Protein AF-A0A7J6UBJ0-F1 (afdb_monomer_lite)

pLDDT: mean 80.7, std 16.85, range [42.59, 98.25]

InterPro domains:
  IPR023346 Lysozyme-like domain superfamily [SSF53955] (62-133)

Structure (mmCIF, N/CA/C/O backbone):
data_AF-A0A7J6UBJ0-F1
#
_entry.id   AF-A0A7J6UBJ0-F1
#
loop_
_atom_site.group_PDB
_atom_site.id
_atom_site.type_symbol
_atom_site.label_atom_id
_atom_site.label_alt_id
_atom_site.label_comp_id
_atom_site.label_asym_id
_atom_site.label_entity_id
_atom_site.label_seq_id
_atom_site.pdbx_PDB_ins_code
_atom_site.Cartn_x
_atom_site.Cartn_y
_atom_site.Cartn_z
_atom_site.occupancy
_atom_site.B_iso_or_equiv
_atom_site.auth_seq_id
_atom_site.auth_comp_id
_atom_site.auth_asym_id
_atom_site.auth_atom_id
_atom_site.pdbx_PDB_model_num
ATOM 1 N N . MET A 1 1 ? -52.357 -45.543 -8.607 1.00 45.12 1 MET A N 1
ATOM 2 C CA . MET A 1 1 ? -51.407 -45.257 -9.707 1.00 45.12 1 MET A CA 1
ATOM 3 C C . MET A 1 1 ? -51.209 -43.746 -9.754 1.00 45.12 1 MET A C 1
ATOM 5 O O . MET A 1 1 ? -52.184 -43.059 -9.492 1.00 45.12 1 MET A O 1
ATOM 9 N N . PHE A 1 2 ? -49.998 -43.268 -10.057 1.00 42.59 2 PHE A N 1
ATOM 10 C CA . PHE A 1 2 ? -49.530 -41.863 -10.053 1.00 42.59 2 PHE A CA 1
ATOM 11 C C . PHE A 1 2 ? -48.882 -41.341 -8.763 1.00 42.59 2 PHE A C 1
ATOM 13 O O . PHE A 1 2 ? -49.308 -40.373 -8.146 1.00 42.59 2 PHE A O 1
ATOM 20 N N . THR A 1 3 ? -47.751 -41.956 -8.422 1.00 46.81 3 THR A N 1
ATOM 21 C CA . THR A 1 3 ? -46.604 -41.248 -7.846 1.00 46.81 3 THR A CA 1
ATOM 22 C C . THR A 1 3 ? -45.767 -40.650 -8.978 1.00 46.81 3 THR A C 1
ATOM 24 O O . THR A 1 3 ? -45.315 -41.395 -9.845 1.00 46.81 3 THR A O 1
ATOM 27 N N . GLY A 1 4 ? -45.503 -39.343 -8.937 1.00 53.72 4 GLY A N 1
ATOM 28 C CA . GLY A 1 4 ? -44.362 -38.748 -9.638 1.00 53.72 4 GLY A CA 1
ATOM 29 C C . GLY A 1 4 ? -44.696 -37.537 -10.494 1.00 53.72 4 GLY A C 1
ATOM 30 O O . GLY A 1 4 ? -45.078 -37.713 -11.642 1.00 53.72 4 GLY A O 1
ATOM 31 N N . LEU A 1 5 ? -44.477 -36.326 -9.958 1.00 55.12 5 LEU A N 1
ATOM 32 C CA . LEU A 1 5 ? -44.122 -35.144 -10.761 1.00 55.12 5 LEU A CA 1
ATOM 33 C C . LEU A 1 5 ? -43.671 -33.934 -9.907 1.00 55.12 5 LEU A C 1
ATOM 35 O O . LEU A 1 5 ? -44.298 -32.885 -9.943 1.00 55.12 5 LEU A O 1
ATOM 39 N N . LEU A 1 6 ? -42.594 -34.036 -9.117 1.00 50.81 6 LEU A N 1
ATOM 40 C CA . LEU A 1 6 ? -42.072 -32.878 -8.353 1.00 50.81 6 LEU A CA 1
ATOM 41 C C . LEU A 1 6 ? -40.529 -32.766 -8.336 1.00 50.81 6 LEU A C 1
ATOM 43 O O . LEU A 1 6 ? -39.955 -32.289 -7.367 1.00 50.81 6 LEU A O 1
ATOM 47 N N . ILE A 1 7 ? -39.830 -33.178 -9.406 1.00 53.44 7 ILE A N 1
ATOM 48 C CA . ILE A 1 7 ? -38.348 -33.055 -9.506 1.00 53.44 7 ILE A CA 1
ATOM 49 C C . ILE A 1 7 ? -37.902 -32.254 -10.750 1.00 53.44 7 ILE A C 1
ATOM 51 O O . ILE A 1 7 ? -36.736 -32.238 -11.119 1.00 53.44 7 ILE A O 1
ATOM 55 N N . ILE A 1 8 ? -38.813 -31.554 -11.432 1.00 55.06 8 ILE A N 1
ATOM 56 C CA . ILE A 1 8 ? -38.486 -30.884 -12.705 1.00 55.06 8 ILE A CA 1
ATOM 57 C C . ILE A 1 8 ? -37.973 -29.427 -12.562 1.00 55.06 8 ILE A C 1
ATOM 59 O O . ILE A 1 8 ? -37.110 -29.052 -13.358 1.00 55.06 8 ILE A O 1
ATOM 63 N N . PRO A 1 9 ? -38.365 -28.587 -11.573 1.00 54.38 9 PRO A N 1
ATOM 64 C CA . PRO A 1 9 ? -37.957 -27.180 -11.619 1.00 54.38 9 PRO A CA 1
ATOM 65 C C . PRO A 1 9 ? -36.494 -26.939 -11.207 1.00 54.38 9 PRO A C 1
ATOM 67 O O . PRO A 1 9 ? -35.882 -25.982 -11.673 1.00 54.38 9 PRO A O 1
ATOM 70 N N . ALA A 1 10 ? -35.901 -27.811 -10.382 1.00 51.28 10 ALA A N 1
ATOM 71 C CA . ALA A 1 10 ? -34.525 -27.633 -9.906 1.00 51.28 10 ALA A CA 1
ATOM 72 C C . ALA A 1 10 ? -33.466 -27.937 -10.984 1.00 51.28 10 ALA A C 1
ATOM 74 O O . ALA A 1 10 ? -32.433 -27.272 -11.039 1.00 51.28 10 ALA A O 1
ATOM 75 N N . LEU A 1 11 ? -33.730 -28.900 -11.877 1.00 51.50 11 LEU A N 1
ATOM 76 C CA . LEU A 1 11 ? -32.786 -29.279 -12.933 1.00 51.50 11 LEU A CA 1
ATOM 77 C C . LEU A 1 11 ? -32.731 -28.229 -14.057 1.00 51.50 11 LEU A C 1
ATOM 79 O O . LEU A 1 11 ? -31.662 -27.960 -14.598 1.00 51.50 11 LEU A O 1
ATOM 83 N N . LEU A 1 12 ? -33.864 -27.585 -14.363 1.00 48.78 12 LEU A N 1
ATOM 84 C CA . LEU A 1 12 ? -33.937 -26.501 -15.351 1.00 48.78 12 LEU A CA 1
ATOM 85 C C . LEU A 1 12 ? -33.212 -25.229 -14.883 1.00 48.78 12 LEU A C 1
ATOM 87 O O . LEU A 1 12 ? -32.560 -24.568 -15.689 1.00 48.78 12 LEU A O 1
ATOM 91 N N . LEU A 1 13 ? -33.251 -24.920 -13.582 1.00 46.03 13 LEU A N 1
ATOM 92 C CA . LEU A 1 13 ? -32.503 -23.791 -13.013 1.00 46.03 13 LEU A CA 1
ATOM 93 C C . LEU A 1 13 ? -30.985 -24.035 -12.986 1.00 46.03 13 LEU A C 1
ATOM 95 O O . LEU A 1 13 ? -30.220 -23.091 -13.165 1.00 46.03 13 LEU A O 1
ATOM 99 N N . TYR A 1 14 ? -30.536 -25.284 -12.823 1.00 50.66 14 TYR A N 1
ATOM 100 C CA . TYR A 1 14 ? -29.106 -25.621 -12.843 1.00 50.66 14 TYR A CA 1
ATOM 101 C C . TYR A 1 14 ? -28.479 -25.461 -14.240 1.00 50.66 14 TYR A C 1
ATOM 103 O O . TYR A 1 14 ? -27.321 -25.068 -14.361 1.00 50.66 14 TYR A O 1
ATOM 111 N N . VAL A 1 15 ? -29.247 -25.719 -15.305 1.00 52.06 15 VAL A N 1
ATOM 112 C CA . VAL A 1 15 ? -28.783 -25.569 -16.696 1.00 52.06 15 VAL A CA 1
ATOM 113 C C . VAL A 1 15 ? -28.768 -24.101 -17.135 1.00 52.06 15 VAL A C 1
ATOM 115 O O . VAL A 1 15 ? -27.874 -23.706 -17.875 1.00 52.06 15 VAL A O 1
ATOM 118 N N . ALA A 1 16 ? -29.691 -23.267 -16.643 1.00 51.28 16 ALA A N 1
ATOM 119 C CA . ALA A 1 16 ? -29.772 -21.854 -17.032 1.00 51.28 16 ALA A CA 1
ATOM 120 C C . ALA A 1 16 ? -28.600 -20.989 -16.521 1.00 51.28 16 ALA A C 1
ATOM 122 O O . ALA A 1 16 ? -28.289 -19.970 -17.128 1.00 51.28 16 ALA A O 1
ATOM 123 N N . PHE A 1 17 ? -27.931 -21.403 -15.440 1.00 47.59 17 PHE A N 1
ATOM 124 C CA . PHE A 1 17 ? -26.735 -20.733 -14.900 1.00 47.59 17 PHE A CA 1
ATOM 125 C C . PHE A 1 17 ? -25.457 -21.574 -15.055 1.00 47.59 17 PHE A C 1
ATOM 127 O O . PHE A 1 17 ? -24.399 -21.245 -14.515 1.00 47.59 17 PHE A O 1
ATOM 134 N N . GLY A 1 18 ? -25.551 -22.687 -15.783 1.00 49.69 18 GLY A N 1
ATOM 135 C CA . GLY A 1 18 ? -24.469 -23.632 -15.974 1.00 49.69 18 GLY A CA 1
ATOM 136 C C . GLY A 1 18 ? -23.622 -23.294 -17.194 1.00 49.69 18 GLY A C 1
ATOM 137 O O . GLY A 1 18 ? -23.993 -23.630 -18.310 1.00 49.69 18 GLY A O 1
ATOM 138 N N . GLN A 1 19 ? -22.407 -22.801 -16.934 1.00 50.62 19 GLN A N 1
ATOM 139 C CA . GLN A 1 19 ? -21.237 -22.932 -17.815 1.00 50.62 19 GLN A CA 1
ATOM 140 C C . GLN A 1 19 ? -21.123 -21.926 -18.978 1.00 50.62 19 GLN A C 1
ATOM 142 O O . GLN A 1 19 ? -20.926 -22.331 -20.123 1.00 50.62 19 GLN A O 1
ATOM 147 N N . ASP A 1 20 ? -21.011 -20.630 -18.683 1.00 49.12 20 ASP A N 1
ATOM 148 C CA . ASP A 1 20 ? -20.167 -19.766 -19.523 1.00 49.12 20 ASP A CA 1
ATOM 149 C C . ASP A 1 20 ? -18.700 -20.166 -19.301 1.00 49.12 20 ASP A C 1
ATOM 151 O O . ASP A 1 20 ? -17.939 -19.528 -18.572 1.00 49.12 20 ASP A O 1
ATOM 155 N N . LYS A 1 21 ? -18.285 -21.303 -19.873 1.00 55.84 21 LYS A N 1
ATOM 156 C CA . LYS A 1 21 ? -16.862 -21.629 -19.938 1.00 55.84 21 LYS A CA 1
ATOM 157 C C . LYS A 1 21 ? -16.228 -20.623 -20.881 1.00 55.84 21 LYS A C 1
ATOM 159 O O . LYS A 1 21 ? -16.529 -20.626 -22.072 1.00 55.84 21 LYS A O 1
ATOM 164 N N . CYS A 1 22 ? -15.328 -19.798 -20.353 1.00 60.38 22 CYS A N 1
ATOM 165 C CA . CYS A 1 22 ? -14.390 -19.031 -21.161 1.00 60.38 22 CYS A CA 1
ATOM 166 C C . CYS A 1 22 ? -13.761 -19.961 -22.209 1.00 60.38 22 CYS A C 1
ATOM 168 O O . CYS A 1 22 ? -12.965 -20.829 -21.854 1.00 60.38 22 CYS A O 1
ATOM 170 N N . ASP A 1 23 ? -14.127 -19.799 -23.482 1.00 74.00 23 ASP A N 1
ATOM 171 C CA . ASP A 1 23 ? -13.534 -20.541 -24.593 1.00 74.00 23 ASP A CA 1
ATOM 172 C C . ASP A 1 23 ? -12.104 -20.018 -24.815 1.00 74.00 23 ASP A C 1
ATOM 174 O O . ASP A 1 23 ? -11.924 -18.885 -25.280 1.00 74.00 23 ASP A O 1
ATOM 178 N N . PRO A 1 24 ? -11.060 -20.799 -24.482 1.00 59.31 24 PRO A N 1
ATOM 179 C CA . PRO A 1 24 ? -9.686 -20.322 -24.553 1.00 59.31 24 PRO A CA 1
ATOM 180 C C . PRO A 1 24 ? -9.220 -20.088 -25.995 1.00 59.31 24 PRO A C 1
ATOM 182 O O . PRO A 1 24 ? -8.222 -19.387 -26.182 1.00 59.31 24 PRO A O 1
ATOM 185 N N . THR A 1 25 ? -9.926 -20.646 -26.987 1.00 72.62 25 THR A N 1
ATOM 186 C CA . THR A 1 25 ? -9.588 -20.566 -28.416 1.00 72.62 25 THR A CA 1
ATOM 187 C C . THR A 1 25 ? -10.113 -19.297 -29.085 1.00 72.62 25 THR A C 1
ATOM 189 O O . THR A 1 25 ? -9.585 -18.882 -30.112 1.00 72.62 25 THR A O 1
ATOM 192 N N . LYS A 1 26 ? -11.086 -18.618 -28.465 1.00 75.62 26 LYS A N 1
ATOM 193 C CA . LYS A 1 26 ? -11.669 -17.355 -28.950 1.00 75.62 26 LYS A CA 1
ATOM 194 C C . LYS A 1 26 ? -11.011 -16.108 -28.357 1.00 75.62 26 LYS A C 1
ATOM 196 O O . LYS A 1 26 ? -11.557 -15.011 -28.466 1.00 75.62 26 LYS A O 1
ATOM 201 N N . ARG A 1 27 ? -9.853 -16.242 -27.699 1.00 69.06 27 ARG A N 1
ATOM 202 C CA . ARG A 1 27 ? -9.176 -15.082 -27.108 1.00 69.06 27 ARG A CA 1
ATOM 203 C C . ARG A 1 27 ? -8.701 -14.128 -28.211 1.00 69.06 27 ARG A C 1
ATOM 205 O O . ARG A 1 27 ? -7.965 -14.568 -29.094 1.00 69.06 27 ARG A O 1
ATOM 212 N N . PRO A 1 28 ? -9.048 -12.831 -28.147 1.00 77.88 28 PRO A N 1
ATOM 213 C CA . PRO A 1 28 ? -8.499 -11.859 -29.078 1.00 77.88 28 PRO A CA 1
ATOM 214 C C . PRO A 1 28 ? -6.971 -11.840 -28.965 1.00 77.88 28 PRO A C 1
ATOM 216 O O . PRO A 1 28 ? -6.405 -11.941 -27.869 1.00 77.88 28 PRO A O 1
ATOM 219 N N . HIS A 1 29 ? -6.293 -11.720 -30.106 1.00 80.62 29 HIS A N 1
ATOM 220 C CA . HIS A 1 29 ? -4.842 -11.601 -30.133 1.00 80.62 29 HIS A CA 1
ATOM 221 C C . HIS A 1 29 ? -4.428 -10.238 -29.558 1.00 80.62 29 HIS A C 1
ATOM 223 O O . HIS A 1 29 ? -4.417 -9.222 -30.247 1.00 80.62 29 HIS A O 1
ATOM 229 N N . LEU A 1 30 ? -4.099 -10.220 -28.267 1.00 80.50 30 LEU A N 1
ATOM 230 C CA . LEU A 1 30 ? -3.627 -9.028 -27.566 1.00 80.50 30 LEU A CA 1
ATOM 231 C C . LEU A 1 30 ? -2.169 -8.710 -27.934 1.00 80.50 30 LEU A C 1
ATOM 233 O O . LEU A 1 30 ? -1.323 -9.617 -27.973 1.00 80.50 30 LEU A O 1
ATOM 237 N N . SER A 1 31 ? -1.870 -7.422 -28.137 1.00 84.50 31 SER A N 1
ATOM 238 C CA . SER A 1 31 ? -0.493 -6.932 -28.264 1.00 84.50 31 SER A CA 1
ATOM 239 C C . SER A 1 31 ? 0.321 -7.266 -27.001 1.00 84.50 31 SER A C 1
ATOM 241 O O . SER A 1 31 ? -0.263 -7.489 -25.933 1.00 84.50 31 SER A O 1
ATOM 243 N N . PRO A 1 32 ? 1.664 -7.324 -27.078 1.00 84.38 32 PRO A N 1
ATOM 244 C CA . PRO A 1 32 ? 2.507 -7.520 -25.897 1.00 84.38 32 PRO A CA 1
ATOM 245 C C . PRO A 1 32 ? 2.206 -6.507 -24.785 1.00 84.38 32 PRO A C 1
ATOM 247 O O . PRO A 1 32 ? 2.098 -6.888 -23.621 1.00 84.38 32 PRO A O 1
ATOM 250 N N . GLU A 1 33 ? 1.967 -5.250 -25.162 1.00 81.62 33 GLU A N 1
ATOM 251 C CA . GLU A 1 33 ? 1.549 -4.181 -24.258 1.00 81.62 33 GLU A CA 1
ATOM 252 C C . GLU A 1 33 ? 0.200 -4.490 -23.599 1.00 81.62 33 GLU A C 1
ATOM 254 O O . GLU A 1 33 ? 0.111 -4.516 -22.375 1.00 81.62 33 GLU A O 1
ATOM 259 N N . ALA A 1 34 ? -0.833 -4.825 -24.378 1.00 76.69 34 ALA A N 1
ATOM 260 C CA . ALA A 1 34 ? -2.162 -5.115 -23.842 1.00 76.69 34 ALA A CA 1
ATOM 261 C C . ALA A 1 34 ? -2.165 -6.359 -22.934 1.00 76.69 34 ALA A C 1
ATOM 263 O O . ALA A 1 34 ? -2.832 -6.383 -21.899 1.00 76.69 34 ALA A O 1
ATOM 264 N N . LYS A 1 35 ? -1.364 -7.383 -23.261 1.00 77.56 35 LYS A N 1
ATOM 265 C CA . LYS A 1 35 ? -1.117 -8.529 -22.366 1.00 77.56 35 LYS A CA 1
ATOM 266 C C . LYS A 1 35 ? -0.441 -8.081 -21.070 1.00 77.56 35 LYS A C 1
ATOM 268 O O . LYS A 1 35 ? -0.806 -8.570 -20.002 1.00 77.56 35 LYS A O 1
ATOM 273 N N . GLY A 1 36 ? 0.518 -7.159 -21.154 1.00 74.00 36 GLY A N 1
ATOM 274 C CA . GLY A 1 36 ? 1.157 -6.526 -20.002 1.00 74.00 36 GLY A CA 1
ATOM 275 C C . GLY A 1 36 ? 0.154 -5.775 -19.126 1.00 74.00 36 GLY A C 1
ATOM 276 O O . GLY A 1 36 ? 0.115 -6.004 -17.920 1.00 74.00 36 GLY A O 1
ATOM 277 N N . MET A 1 37 ? -0.717 -4.966 -19.734 1.00 72.81 37 MET A N 1
ATOM 278 C CA . MET A 1 37 ? -1.766 -4.220 -19.036 1.00 72.81 37 MET A CA 1
ATOM 279 C C . MET A 1 37 ? -2.746 -5.149 -18.315 1.00 72.81 37 MET A C 1
ATOM 281 O O . MET A 1 37 ? -3.012 -4.944 -17.135 1.00 72.81 37 MET A O 1
ATOM 285 N N . LEU A 1 38 ? -3.232 -6.204 -18.977 1.00 70.44 38 LEU A N 1
ATOM 286 C CA . LEU A 1 38 ? -4.167 -7.157 -18.369 1.00 70.44 38 LEU A CA 1
ATOM 287 C C . LEU A 1 38 ? -3.549 -7.936 -17.203 1.00 70.44 38 LEU A C 1
ATOM 289 O O . LEU A 1 38 ? -4.229 -8.204 -16.217 1.00 70.44 38 LEU A O 1
ATOM 293 N N . ARG A 1 39 ? -2.249 -8.250 -17.264 1.00 67.38 39 ARG A N 1
ATOM 294 C CA . ARG A 1 39 ? -1.525 -8.867 -16.139 1.00 67.38 39 ARG A CA 1
ATOM 295 C C . ARG A 1 39 ? -1.423 -7.955 -14.915 1.00 67.38 39 ARG A C 1
ATOM 297 O O . ARG A 1 39 ? -1.080 -8.444 -13.843 1.00 67.38 39 ARG A O 1
ATOM 304 N N . ARG A 1 40 ? -1.707 -6.655 -15.042 1.00 68.44 40 ARG A N 1
ATOM 305 C CA . ARG A 1 40 ? -1.790 -5.752 -13.884 1.00 68.44 40 ARG A CA 1
ATOM 306 C C . ARG A 1 40 ? -3.093 -5.868 -13.115 1.00 68.44 40 ARG A C 1
ATOM 308 O O . ARG A 1 40 ? -3.106 -5.595 -11.924 1.00 68.44 40 ARG A O 1
ATOM 315 N N . ALA A 1 41 ? -4.139 -6.375 -13.755 1.00 65.00 41 ALA A N 1
ATOM 316 C CA . ALA A 1 41 ? -5.428 -6.618 -13.127 1.00 65.00 41 ALA A CA 1
ATOM 317 C C . ALA A 1 41 ? -5.515 -7.985 -12.417 1.00 65.00 41 ALA A C 1
ATOM 319 O O . ALA A 1 41 ? -6.625 -8.452 -12.157 1.00 65.00 41 ALA A O 1
ATOM 320 N N . VAL A 1 42 ? -4.387 -8.658 -12.127 1.00 65.00 42 VAL A N 1
ATOM 321 C CA . VAL A 1 42 ? -4.417 -9.923 -11.373 1.00 65.00 42 VAL A CA 1
ATOM 322 C C . VAL A 1 42 ? -5.032 -9.650 -10.009 1.00 65.00 42 VAL A C 1
ATOM 324 O O . VAL A 1 42 ? -4.499 -8.887 -9.207 1.00 65.00 42 VAL A O 1
ATOM 327 N N . ARG A 1 43 ? -6.174 -10.289 -9.787 1.00 67.25 43 ARG A N 1
ATOM 328 C CA . ARG A 1 43 ? -6.936 -10.255 -8.555 1.00 67.25 43 ARG A CA 1
ATOM 329 C C . ARG A 1 43 ? -6.765 -11.617 -7.897 1.00 67.25 43 ARG A C 1
ATOM 331 O O . ARG A 1 43 ? -7.080 -12.625 -8.521 1.00 67.25 43 ARG A O 1
ATOM 338 N N . LEU A 1 44 ? -6.286 -11.663 -6.658 1.00 61.91 44 LEU A N 1
ATOM 339 C CA . LEU A 1 44 ? -6.455 -12.874 -5.846 1.00 61.91 44 LEU A CA 1
ATOM 340 C C . LEU A 1 44 ? -7.958 -13.057 -5.624 1.00 61.91 44 LEU A C 1
ATOM 342 O O . LEU A 1 44 ? -8.586 -12.105 -5.189 1.00 61.91 44 LEU A O 1
ATOM 346 N N . ASP A 1 45 ? -8.592 -14.183 -5.931 1.00 77.75 45 ASP A N 1
ATOM 347 C CA . ASP A 1 45 ? -10.020 -14.355 -5.616 1.00 77.75 45 ASP A CA 1
ATOM 348 C C . ASP A 1 45 ? -10.212 -14.559 -4.095 1.00 77.75 45 ASP A C 1
ATOM 350 O O . ASP A 1 45 ? -9.407 -15.219 -3.451 1.00 77.75 45 ASP A O 1
ATOM 354 N N . GLY A 1 46 ? -11.246 -13.951 -3.489 1.00 82.44 46 GLY A N 1
ATOM 355 C CA . GLY A 1 46 ? -11.477 -13.993 -2.025 1.00 82.44 46 GLY A CA 1
ATOM 356 C C . GLY A 1 46 ? -10.822 -12.870 -1.193 1.00 82.44 46 GLY A C 1
ATOM 357 O O . GLY A 1 46 ? -10.199 -11.958 -1.731 1.00 82.44 46 GLY A O 1
ATOM 358 N N . VAL A 1 47 ? -11.032 -12.856 0.127 1.00 87.69 47 VAL A N 1
ATOM 359 C CA . VAL A 1 47 ? -10.397 -11.870 1.029 1.00 87.69 47 VAL A CA 1
ATOM 360 C C . VAL A 1 47 ? -8.979 -12.353 1.351 1.00 87.69 47 VAL A C 1
ATOM 362 O O . VAL A 1 47 ? -8.861 -13.491 1.803 1.00 87.69 47 VAL A O 1
ATOM 365 N N . PRO A 1 48 ? -7.924 -11.538 1.149 1.00 92.00 48 PRO A N 1
ATOM 366 C CA . PRO A 1 48 ? -6.561 -11.949 1.476 1.00 92.00 48 PRO A CA 1
ATOM 367 C C . PRO A 1 48 ? -6.403 -12.329 2.949 1.00 92.00 48 PRO A C 1
ATOM 369 O O . PRO A 1 48 ? -6.953 -11.667 3.838 1.00 92.00 48 PRO A O 1
ATOM 372 N N . THR A 1 49 ? -5.655 -13.401 3.188 1.00 93.94 49 THR A N 1
ATOM 373 C CA . THR A 1 49 ? -5.289 -13.878 4.523 1.00 93.94 49 THR A CA 1
ATOM 374 C C . THR A 1 49 ? -4.148 -13.043 5.112 1.00 93.94 49 THR A C 1
ATOM 376 O O . THR A 1 49 ? -3.466 -12.301 4.406 1.00 93.94 49 THR A O 1
ATOM 379 N N . GLU A 1 50 ? -3.890 -13.187 6.413 1.00 95.00 50 GLU A N 1
ATOM 380 C CA . GLU A 1 50 ? -2.731 -12.544 7.055 1.00 95.00 50 GLU A CA 1
ATOM 381 C C . GLU A 1 50 ? -1.398 -12.994 6.449 1.00 95.00 50 GLU A C 1
ATOM 383 O O . GLU A 1 50 ? -0.452 -12.206 6.355 1.00 95.00 50 GLU A O 1
ATOM 388 N N . GLN A 1 51 ? -1.332 -14.252 6.007 1.00 94.56 51 GLN A N 1
ATOM 389 C CA . GLN A 1 51 ? -0.151 -14.789 5.347 1.00 94.56 51 GLN A CA 1
ATOM 390 C C . GLN A 1 51 ? 0.058 -14.112 3.989 1.00 94.56 51 GLN A C 1
ATOM 392 O O . GLN A 1 51 ? 1.163 -13.656 3.712 1.00 94.56 51 GLN A O 1
ATOM 397 N N . ASP A 1 52 ? -1.011 -13.925 3.204 1.00 93.44 52 ASP A N 1
ATOM 398 C CA . ASP A 1 52 ? -0.936 -13.218 1.917 1.00 93.44 52 ASP A CA 1
ATOM 399 C C . ASP A 1 52 ? -0.410 -11.785 2.091 1.00 93.44 52 ASP A C 1
ATOM 401 O O . ASP A 1 52 ? 0.438 -11.333 1.327 1.00 93.44 52 ASP A O 1
ATOM 405 N N . ILE A 1 53 ? -0.858 -11.070 3.129 1.00 95.44 53 ILE A N 1
ATOM 406 C CA . ILE A 1 53 ? -0.371 -9.714 3.446 1.00 95.44 53 ILE A CA 1
ATOM 407 C C . ILE A 1 53 ? 1.103 -9.732 3.880 1.00 95.44 53 ILE A C 1
ATOM 409 O O . ILE A 1 53 ? 1.843 -8.773 3.646 1.00 95.44 53 ILE A O 1
ATOM 413 N N . THR A 1 54 ? 1.527 -10.786 4.575 1.00 95.75 54 THR A N 1
ATOM 414 C CA . THR A 1 54 ? 2.894 -10.912 5.093 1.00 95.75 54 THR A CA 1
ATOM 415 C C . THR A 1 54 ? 3.881 -11.263 3.984 1.00 95.75 54 THR A C 1
ATOM 417 O O . THR A 1 54 ? 4.961 -10.677 3.935 1.00 95.75 54 THR A O 1
ATOM 420 N N . ASP A 1 55 ? 3.496 -12.121 3.048 1.00 93.81 55 ASP A N 1
ATOM 421 C CA . ASP A 1 55 ? 4.385 -12.582 1.979 1.00 93.81 55 ASP A CA 1
ATOM 422 C C . ASP A 1 55 ? 4.420 -11.630 0.774 1.00 93.81 55 ASP A C 1
ATOM 424 O O . ASP A 1 55 ? 5.382 -11.624 0.002 1.00 93.81 55 ASP A O 1
ATOM 428 N N . ALA A 1 56 ? 3.393 -10.795 0.598 1.00 94.56 56 ALA A N 1
ATOM 429 C CA . ALA A 1 56 ? 3.290 -9.916 -0.557 1.00 94.56 56 ALA A CA 1
ATOM 430 C C . ALA A 1 56 ? 4.294 -8.746 -0.514 1.00 94.56 56 ALA A C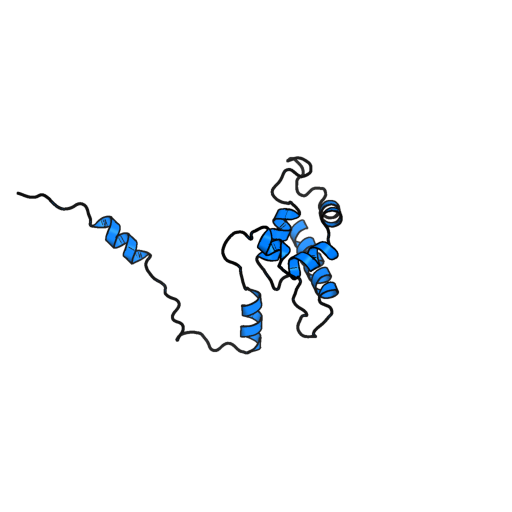 1
ATOM 432 O O . ALA A 1 56 ? 4.265 -7.880 0.366 1.00 94.56 56 ALA A O 1
ATOM 433 N N . ALA A 1 57 ? 5.157 -8.673 -1.533 1.00 96.06 57 ALA A N 1
ATOM 434 C CA . ALA A 1 57 ? 6.193 -7.644 -1.651 1.00 96.06 57 ALA A CA 1
ATOM 435 C C . ALA A 1 57 ? 5.627 -6.212 -1.685 1.00 96.06 57 ALA A C 1
ATOM 437 O O . ALA A 1 57 ? 6.215 -5.300 -1.100 1.00 96.06 57 ALA A O 1
ATOM 438 N N . ASN A 1 58 ? 4.472 -6.005 -2.325 1.00 96.31 58 ASN A N 1
ATOM 439 C CA . ASN A 1 58 ? 3.806 -4.705 -2.348 1.00 96.31 58 ASN A CA 1
ATOM 440 C C . ASN A 1 58 ? 3.281 -4.293 -0.964 1.00 96.31 58 ASN A C 1
ATOM 442 O O . ASN A 1 58 ? 3.454 -3.141 -0.574 1.00 96.31 58 ASN A O 1
ATOM 446 N N . CYS A 1 59 ? 2.724 -5.220 -0.180 1.00 97.69 59 CYS A N 1
ATOM 447 C CA . CYS A 1 59 ? 2.324 -4.954 1.203 1.00 97.69 59 CYS A CA 1
ATOM 448 C C . CYS A 1 59 ? 3.522 -4.562 2.069 1.00 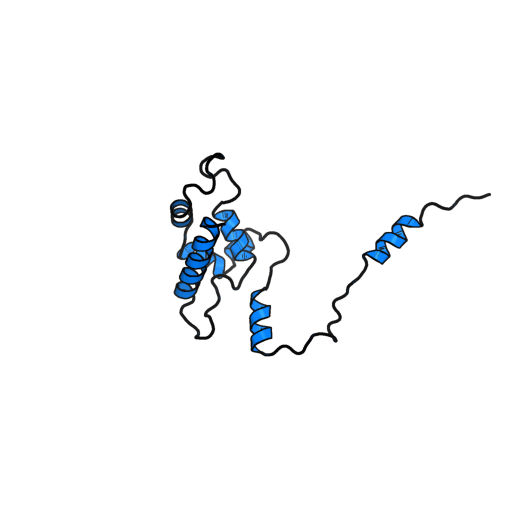97.69 59 CYS A C 1
ATOM 450 O O . CYS A 1 59 ? 3.437 -3.600 2.830 1.00 97.69 59 CYS A O 1
ATOM 452 N N . GLN A 1 60 ? 4.651 -5.261 1.932 1.00 97.62 60 GLN A N 1
ATOM 453 C CA . GLN A 1 60 ? 5.878 -4.919 2.658 1.00 97.62 60 GLN A CA 1
ATOM 454 C C . GLN A 1 60 ? 6.428 -3.548 2.245 1.00 97.62 60 GLN A C 1
ATOM 456 O O . GLN A 1 60 ? 6.867 -2.770 3.095 1.00 97.62 60 GLN A O 1
ATOM 461 N N . ARG A 1 61 ? 6.340 -3.201 0.956 1.00 97.88 61 ARG A N 1
ATOM 462 C CA . ARG A 1 61 ? 6.694 -1.863 0.469 1.00 97.88 61 ARG A CA 1
ATOM 463 C C . ARG A 1 61 ? 5.782 -0.784 1.053 1.00 97.88 61 ARG A C 1
ATOM 465 O O . ARG A 1 61 ? 6.290 0.193 1.594 1.00 97.88 61 ARG A O 1
ATOM 472 N N . VAL A 1 62 ? 4.463 -0.981 1.026 1.00 98.25 62 VAL A N 1
ATOM 473 C CA . VAL A 1 62 ? 3.494 -0.044 1.620 1.00 98.25 62 VAL A CA 1
ATOM 474 C C . VAL A 1 62 ? 3.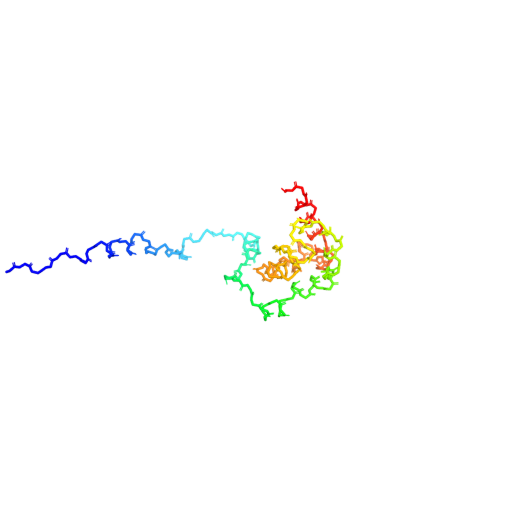749 0.136 3.117 1.00 98.25 62 VAL A C 1
ATOM 476 O O . VAL A 1 62 ? 3.822 1.272 3.569 1.00 98.25 62 VAL A O 1
ATOM 479 N N . LYS A 1 63 ? 3.987 -0.946 3.873 1.00 97.75 63 LYS A N 1
ATOM 480 C CA . LYS A 1 63 ? 4.338 -0.880 5.306 1.00 97.75 63 LYS A CA 1
ATOM 481 C C . LYS A 1 63 ? 5.556 -0.003 5.588 1.00 97.75 63 LYS A C 1
ATOM 483 O O . LYS A 1 63 ? 5.579 0.695 6.599 1.00 97.75 63 LYS A O 1
ATOM 488 N N . ARG A 1 64 ? 6.554 -0.031 4.702 1.00 97.31 64 ARG A N 1
ATOM 489 C CA . ARG A 1 64 ? 7.772 0.781 4.814 1.00 97.31 64 ARG A CA 1
ATOM 490 C C . ARG A 1 64 ? 7.545 2.250 4.443 1.00 97.31 64 ARG A C 1
ATOM 492 O O . ARG A 1 64 ? 8.096 3.114 5.114 1.00 97.31 64 ARG A O 1
ATOM 499 N N . LEU A 1 65 ? 6.770 2.527 3.392 1.00 97.50 65 LEU A N 1
ATOM 500 C CA . LEU A 1 65 ? 6.584 3.882 2.851 1.00 97.50 65 LEU A CA 1
ATOM 501 C C . LEU A 1 65 ? 5.473 4.669 3.558 1.00 97.50 65 LEU A C 1
ATOM 503 O O . LEU A 1 65 ? 5.638 5.848 3.851 1.00 97.50 65 LEU A O 1
ATOM 507 N N . VAL A 1 66 ? 4.347 4.016 3.846 1.00 96.88 66 VAL A N 1
ATOM 508 C CA . VAL A 1 66 ? 3.186 4.586 4.539 1.00 96.88 66 VAL A CA 1
ATOM 509 C C . VAL A 1 66 ? 2.752 3.591 5.609 1.00 96.88 66 VAL A C 1
ATOM 511 O O . VAL A 1 66 ? 1.903 2.726 5.383 1.00 96.88 66 VAL A O 1
ATOM 514 N N . ASN A 1 67 ? 3.381 3.688 6.779 1.00 96.69 67 ASN A N 1
ATOM 515 C CA . ASN A 1 67 ? 3.028 2.866 7.934 1.00 96.69 67 ASN A CA 1
ATOM 516 C C . ASN A 1 67 ? 1.671 3.283 8.537 1.00 96.69 67 ASN A C 1
ATOM 518 O O . ASN A 1 67 ? 1.067 4.283 8.144 1.00 96.69 67 ASN A O 1
ATOM 522 N N . GLU A 1 68 ? 1.191 2.516 9.515 1.00 94.88 68 GLU A N 1
ATOM 523 C CA . GLU A 1 68 ? -0.109 2.747 10.156 1.00 94.88 68 GLU A CA 1
ATOM 524 C C . GLU A 1 68 ? -0.245 4.141 10.784 1.00 94.88 68 GLU A C 1
ATOM 526 O O . GLU A 1 68 ? -1.300 4.773 10.675 1.00 94.88 68 GLU A O 1
ATOM 531 N N . THR A 1 69 ? 0.828 4.651 11.395 1.00 95.06 69 THR A N 1
ATOM 532 C CA . THR A 1 69 ? 0.856 5.998 11.975 1.00 95.06 69 THR A CA 1
ATOM 533 C C . THR A 1 69 ? 0.660 7.055 10.894 1.00 95.06 69 THR A C 1
ATOM 535 O O . THR A 1 69 ? -0.213 7.908 11.032 1.00 95.06 69 THR A O 1
ATOM 538 N N . ALA A 1 70 ? 1.412 6.971 9.792 1.00 95.12 70 ALA A N 1
ATOM 539 C CA . ALA A 1 70 ? 1.280 7.892 8.668 1.00 95.12 70 ALA A CA 1
ATOM 540 C C . ALA A 1 70 ? -0.124 7.826 8.050 1.00 95.12 70 ALA A C 1
ATOM 542 O O . ALA A 1 70 ? -0.751 8.863 7.853 1.00 95.12 70 ALA A O 1
ATOM 543 N N . PHE A 1 71 ? -0.656 6.621 7.817 1.00 94.06 71 PHE A N 1
ATOM 544 C CA . PHE A 1 71 ? -2.019 6.430 7.314 1.00 94.06 71 PHE A CA 1
ATOM 545 C C . PHE A 1 71 ? -3.066 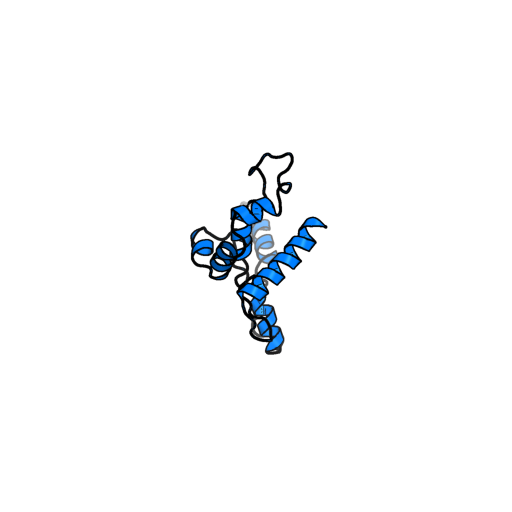7.091 8.224 1.00 94.06 71 PHE A C 1
ATOM 547 O O . PHE A 1 71 ? -3.935 7.821 7.752 1.00 94.06 71 PHE A O 1
ATOM 554 N N . SER A 1 72 ? -2.951 6.894 9.538 1.00 91.12 72 SER A N 1
ATOM 555 C CA . SER A 1 72 ? -3.868 7.489 10.516 1.00 91.12 72 SER A CA 1
ATOM 556 C C . SER A 1 72 ? -3.769 9.017 10.550 1.00 91.12 72 SER A C 1
ATOM 558 O O . SER A 1 72 ? -4.781 9.696 10.710 1.00 91.12 72 SER A O 1
ATOM 560 N N . SER A 1 73 ? -2.567 9.571 10.365 1.00 91.88 73 SER A N 1
ATOM 561 C CA . SER A 1 73 ? -2.351 11.019 10.271 1.00 91.88 73 SER A CA 1
ATOM 562 C C . SER A 1 73 ? -2.869 11.631 8.970 1.00 91.88 73 SER A C 1
ATOM 564 O O . SER A 1 73 ? -3.297 12.781 8.987 1.00 91.88 73 SER A O 1
ATOM 566 N N . LEU A 1 74 ? -2.848 10.888 7.859 1.00 91.88 74 LEU A N 1
ATOM 567 C CA . LEU A 1 74 ? -3.414 11.336 6.581 1.00 91.88 74 LEU A CA 1
ATOM 568 C C . LEU A 1 74 ? -4.945 11.401 6.630 1.00 91.88 74 LEU A C 1
ATOM 570 O O . LEU A 1 74 ? -5.542 12.289 6.026 1.00 91.88 74 LEU A O 1
ATOM 574 N N . PHE A 1 75 ? -5.579 10.494 7.379 1.00 90.62 75 PHE A N 1
ATOM 575 C CA . PHE A 1 75 ? -7.035 10.351 7.415 1.00 90.62 75 PHE A CA 1
ATOM 576 C C . PHE A 1 75 ? -7.625 10.406 8.834 1.00 90.62 75 PHE A C 1
ATOM 578 O O . PHE A 1 75 ? -8.358 9.494 9.233 1.00 90.62 75 PHE A O 1
ATOM 585 N N . PRO A 1 76 ? -7.395 11.486 9.605 1.00 88.75 76 PRO A N 1
ATOM 586 C CA . PRO A 1 76 ? -7.823 11.563 11.005 1.00 88.75 76 PRO A CA 1
ATOM 587 C C . PRO A 1 76 ? -9.350 11.507 11.168 1.00 88.75 76 PRO A C 1
ATOM 589 O O . PRO A 1 76 ? -9.855 11.147 12.230 1.00 88.75 76 PRO A O 1
ATOM 592 N N . MET A 1 77 ? -10.089 11.834 10.103 1.00 86.75 77 MET A N 1
ATOM 593 C CA . MET A 1 77 ? -11.548 11.919 10.096 1.00 86.75 77 MET A CA 1
ATOM 594 C C . MET A 1 77 ? -12.229 10.757 9.361 1.00 86.75 77 MET A C 1
ATOM 596 O O . MET A 1 77 ? -13.456 10.721 9.331 1.00 86.75 77 MET A O 1
ATOM 600 N N . ALA A 1 78 ? -11.483 9.786 8.811 1.00 86.56 78 ALA A N 1
ATOM 601 C CA . ALA A 1 78 ? -12.070 8.701 8.009 1.00 86.56 78 ALA A CA 1
ATOM 602 C C . ALA A 1 78 ? -13.121 7.877 8.770 1.00 86.56 78 ALA A C 1
ATOM 604 O O . ALA A 1 78 ? -14.060 7.363 8.173 1.00 86.56 78 ALA A O 1
ATOM 605 N N . ASN A 1 79 ? -12.995 7.785 10.096 1.00 85.81 79 ASN A N 1
ATOM 606 C CA . ASN A 1 79 ? -13.937 7.073 10.961 1.00 85.81 79 ASN A CA 1
ATOM 607 C C . ASN A 1 79 ? -14.689 8.020 11.925 1.00 85.81 79 ASN A C 1
ATOM 609 O O . ASN A 1 79 ? -15.171 7.599 12.982 1.00 85.81 79 ASN A O 1
ATOM 613 N N . MET A 1 80 ? -14.779 9.319 11.602 1.00 83.25 80 MET A N 1
ATOM 614 C CA . MET A 1 80 ? -15.491 10.290 12.442 1.00 83.25 80 MET A CA 1
ATOM 615 C C . MET A 1 80 ? -16.954 9.859 12.648 1.00 83.25 80 MET A C 1
ATOM 617 O O . MET A 1 80 ? -17.626 9.405 11.726 1.00 83.25 80 MET A O 1
ATOM 621 N N . GLY A 1 81 ? -17.453 9.969 13.885 1.00 75.38 81 GLY A N 1
ATOM 622 C CA . GLY A 1 81 ? -18.813 9.547 14.253 1.00 75.38 81 GLY A CA 1
ATOM 623 C C . GLY A 1 81 ? -18.968 8.047 14.531 1.00 75.38 81 GLY A C 1
ATOM 624 O O . GLY A 1 81 ? -20.047 7.610 14.930 1.00 75.38 81 GLY A O 1
ATOM 625 N N . LYS A 1 82 ? -17.900 7.259 14.365 1.00 66.81 82 LYS A N 1
ATOM 626 C CA . LYS A 1 82 ? -17.857 5.835 14.724 1.00 66.81 82 LYS A CA 1
ATOM 627 C C . LYS A 1 82 ? -16.853 5.527 15.848 1.00 66.81 82 LYS A C 1
ATOM 629 O O . LYS A 1 82 ? -17.005 4.502 16.494 1.00 66.81 82 LYS A O 1
ATOM 634 N N . GLY A 1 83 ? -15.923 6.445 16.145 1.00 53.84 83 GLY A N 1
ATOM 635 C CA . GLY A 1 83 ? -14.872 6.323 17.169 1.00 53.84 83 GLY A CA 1
ATOM 636 C C . GLY A 1 83 ? -13.482 6.158 16.536 1.00 53.84 83 GLY A C 1
ATOM 637 O O . GLY A 1 83 ? -13.364 5.675 15.413 1.00 53.84 83 GLY A O 1
ATOM 638 N N . MET A 1 84 ? -12.407 6.566 17.223 1.00 49.34 84 MET A N 1
ATOM 639 C CA . MET A 1 84 ? -11.034 6.357 16.728 1.00 49.34 84 MET A CA 1
ATOM 640 C C . MET A 1 84 ? -10.778 4.847 16.565 1.00 49.34 84 MET A C 1
ATOM 642 O O . MET A 1 84 ? -10.934 4.092 17.520 1.00 49.34 84 MET A O 1
ATOM 646 N N . GLY A 1 85 ? -10.447 4.397 15.351 1.00 55.41 85 GLY A N 1
ATOM 647 C CA . GLY A 1 85 ? -10.231 2.975 15.042 1.00 55.41 85 GLY A CA 1
ATOM 648 C C . GLY A 1 85 ? -11.500 2.115 14.932 1.00 55.41 85 GLY A C 1
ATOM 649 O O . GLY A 1 85 ? -11.403 0.921 14.666 1.00 55.41 85 GLY A O 1
ATOM 650 N N . GLN A 1 86 ? -12.689 2.696 15.098 1.00 66.50 86 GLN A N 1
ATOM 651 C CA . GLN A 1 86 ? -13.960 2.000 14.919 1.00 66.50 86 GLN A CA 1
ATOM 652 C C . GLN A 1 86 ? -14.555 2.423 13.576 1.00 66.50 86 GLN A C 1
ATOM 654 O O . GLN A 1 86 ? -15.098 3.509 13.449 1.00 66.50 86 GLN A O 1
ATOM 659 N N . GLY A 1 87 ? -14.417 1.597 12.544 1.00 79.75 87 GLY A N 1
ATOM 660 C CA . GLY A 1 87 ? -14.954 1.881 11.213 1.00 79.75 87 GLY A CA 1
ATOM 661 C C . GLY A 1 87 ? -14.283 1.039 10.128 1.00 79.75 87 GLY A C 1
ATOM 662 O O . GLY A 1 87 ? -13.316 0.332 10.411 1.00 79.75 87 GLY A O 1
ATOM 663 N N . PRO A 1 88 ? -14.807 1.044 8.892 1.00 86.12 88 PRO A N 1
ATOM 664 C CA . PRO A 1 88 ? -14.299 0.178 7.829 1.00 86.12 88 PRO A CA 1
ATOM 665 C C . PRO A 1 88 ? -12.910 0.600 7.318 1.00 86.12 88 PRO A C 1
ATOM 667 O O . PRO A 1 88 ? -12.190 -0.238 6.769 1.00 86.12 88 PRO A O 1
ATOM 670 N N . TYR A 1 89 ? -12.509 1.860 7.530 1.00 89.94 89 TYR A N 1
ATOM 671 C CA . TYR A 1 89 ? -11.261 2.438 7.027 1.00 89.94 89 TYR A CA 1
ATOM 672 C C . TYR A 1 89 ? -10.114 2.245 8.021 1.00 89.94 89 TYR A C 1
ATOM 674 O O . TYR A 1 89 ? -9.673 3.179 8.692 1.00 89.94 89 TYR A O 1
ATOM 682 N N . THR A 1 90 ? -9.656 1.001 8.146 1.00 92.31 90 THR A N 1
ATOM 683 C CA . THR A 1 90 ? -8.492 0.637 8.964 1.00 92.31 90 THR A CA 1
ATOM 684 C C . THR A 1 90 ? -7.271 0.401 8.084 1.00 92.31 90 THR A C 1
ATOM 686 O O . THR A 1 90 ? -7.393 -0.052 6.942 1.00 92.31 90 THR A O 1
ATOM 689 N N . TYR A 1 91 ? -6.076 0.639 8.631 1.00 95.00 91 TYR A N 1
ATOM 690 C CA . TYR A 1 91 ? -4.825 0.338 7.931 1.00 95.00 91 TYR A CA 1
ATOM 691 C C . TYR A 1 91 ? -4.720 -1.146 7.554 1.00 95.00 91 TYR A C 1
ATOM 693 O O . TYR A 1 91 ? -4.267 -1.512 6.473 1.00 95.00 91 TYR A O 1
ATOM 701 N N . HIS A 1 92 ? -5.236 -2.014 8.419 1.00 94.69 92 HIS A N 1
ATOM 702 C CA . HIS A 1 92 ? -5.317 -3.441 8.164 1.00 94.69 92 HIS A CA 1
ATOM 703 C C . HIS A 1 92 ? -6.190 -3.788 6.938 1.00 94.69 92 HIS A C 1
ATOM 705 O O . HIS A 1 92 ? -5.768 -4.554 6.069 1.00 94.69 92 HIS A O 1
ATOM 711 N N . ASN A 1 93 ? -7.381 -3.190 6.810 1.00 93.94 93 ASN A N 1
ATOM 712 C CA . ASN A 1 93 ? -8.234 -3.382 5.630 1.00 93.94 93 ASN A CA 1
ATOM 713 C C . ASN A 1 93 ? -7.622 -2.762 4.370 1.00 93.94 93 ASN A C 1
ATOM 715 O O . ASN A 1 93 ? -7.773 -3.310 3.278 1.00 93.94 93 ASN A O 1
ATOM 719 N N . PHE A 1 94 ? -6.887 -1.659 4.519 1.00 95.38 94 PHE A N 1
ATOM 720 C CA . PHE A 1 94 ? -6.096 -1.102 3.431 1.00 95.38 94 PHE A CA 1
ATOM 721 C C . PHE A 1 94 ? -5.031 -2.102 2.949 1.00 95.38 94 PHE A C 1
ATOM 723 O O . PHE A 1 94 ? -4.963 -2.383 1.756 1.00 95.38 94 PHE A O 1
ATOM 730 N N . LEU A 1 95 ? -4.280 -2.744 3.850 1.00 97.00 95 LEU A N 1
ATOM 731 C CA . LEU A 1 95 ? -3.306 -3.775 3.472 1.00 97.00 95 LEU A CA 1
ATOM 732 C C . LEU A 1 95 ? -3.948 -5.013 2.827 1.00 97.00 95 LEU A C 1
ATOM 734 O O . LEU A 1 95 ? -3.367 -5.571 1.898 1.00 97.00 95 LEU A O 1
ATOM 738 N N . LYS A 1 96 ? -5.161 -5.406 3.242 1.00 94.62 96 LYS A N 1
ATOM 739 C CA . LYS A 1 96 ? -5.957 -6.426 2.531 1.00 94.62 96 LYS A CA 1
ATOM 740 C C . LYS A 1 96 ? -6.256 -6.003 1.094 1.00 94.62 96 LYS A C 1
ATOM 742 O O . LYS A 1 96 ? -6.120 -6.809 0.178 1.00 94.62 96 LYS A O 1
ATOM 747 N N . ALA A 1 97 ? -6.632 -4.745 0.873 1.00 93.69 97 ALA A N 1
ATOM 748 C CA . ALA A 1 97 ? -6.847 -4.227 -0.475 1.00 93.69 97 ALA A CA 1
ATOM 749 C C . ALA A 1 97 ? -5.545 -4.197 -1.296 1.00 93.69 97 ALA A C 1
ATOM 751 O O . ALA A 1 97 ? -5.566 -4.562 -2.467 1.00 93.69 97 ALA A O 1
ATOM 752 N N . VAL A 1 98 ? -4.408 -3.850 -0.688 1.00 95.69 98 VAL A N 1
ATOM 753 C CA . VAL A 1 98 ? -3.089 -3.888 -1.348 1.00 95.69 98 VAL A CA 1
ATOM 754 C C . VAL A 1 98 ? -2.712 -5.317 -1.758 1.00 95.69 98 VAL A C 1
ATOM 756 O O . VAL A 1 98 ? -2.373 -5.551 -2.916 1.00 95.69 98 VAL A O 1
ATOM 759 N N . ALA A 1 99 ? -2.833 -6.295 -0.855 1.00 94.50 99 ALA A N 1
ATOM 760 C CA . ALA A 1 99 ? -2.494 -7.698 -1.131 1.00 94.50 99 ALA A CA 1
ATOM 761 C C . ALA A 1 99 ? -3.313 -8.280 -2.294 1.00 94.50 99 ALA A C 1
ATOM 763 O O . ALA A 1 99 ? -2.824 -9.083 -3.086 1.00 94.50 99 ALA A O 1
ATOM 764 N N . LYS A 1 100 ? -4.567 -7.833 -2.430 1.00 92.31 100 LYS A N 1
ATOM 765 C CA . LYS A 1 100 ? -5.488 -8.245 -3.494 1.00 92.31 100 LYS A CA 1
ATOM 766 C C . LYS A 1 100 ? -4.969 -7.922 -4.901 1.00 92.31 100 LYS A C 1
ATOM 768 O O . LYS A 1 100 ? -5.328 -8.644 -5.834 1.00 92.31 100 LYS A O 1
ATOM 773 N N . TRP A 1 101 ? -4.163 -6.865 -5.042 1.00 92.50 101 TRP A N 1
ATOM 774 C CA . TRP A 1 101 ? -3.668 -6.330 -6.313 1.00 92.50 101 TRP A CA 1
ATOM 775 C C . TRP A 1 101 ? -2.130 -6.295 -6.325 1.00 92.50 101 TRP A C 1
ATOM 777 O O . TRP A 1 101 ? -1.541 -5.247 -6.076 1.00 92.50 101 TRP A O 1
ATOM 787 N N . PRO A 1 102 ? -1.441 -7.401 -6.665 1.00 90.62 102 PRO A N 1
ATOM 788 C CA . PRO A 1 102 ? 0.011 -7.527 -6.488 1.00 90.62 102 PRO A CA 1
ATOM 789 C C . PRO A 1 102 ? 0.863 -6.511 -7.255 1.00 90.62 102 PRO A C 1
ATOM 791 O O . PRO A 1 102 ? 2.029 -6.327 -6.931 1.00 90.62 102 PRO A O 1
ATOM 794 N N . ARG A 1 103 ? 0.310 -5.877 -8.298 1.00 91.06 103 ARG A N 1
ATOM 795 C CA . ARG A 1 103 ? 0.999 -4.831 -9.067 1.00 91.06 103 ARG A CA 1
ATOM 796 C C . ARG A 1 103 ? 0.830 -3.434 -8.485 1.00 91.06 103 ARG A C 1
ATOM 798 O O . ARG A 1 103 ? 1.692 -2.601 -8.742 1.00 91.06 103 ARG A O 1
ATOM 805 N N . PHE A 1 104 ? -0.229 -3.193 -7.712 1.00 93.00 104 PHE A N 1
ATOM 806 C CA . PHE A 1 104 ? -0.394 -1.943 -6.975 1.00 93.00 104 PHE A CA 1
ATOM 807 C C . PHE A 1 104 ? 0.798 -1.790 -6.039 1.00 93.00 104 PHE A C 1
ATOM 809 O O . PHE A 1 104 ? 1.081 -2.709 -5.265 1.00 93.00 104 PHE A O 1
ATOM 816 N N . CYS A 1 105 ? 1.514 -0.672 -6.134 1.00 96.00 105 CYS A N 1
ATOM 817 C CA . CYS A 1 105 ? 2.761 -0.446 -5.419 1.00 96.00 105 CYS A CA 1
ATOM 818 C C . CYS A 1 105 ? 3.879 -1.467 -5.702 1.00 96.00 105 CYS A C 1
ATOM 820 O O . CYS A 1 105 ? 4.784 -1.572 -4.887 1.00 96.00 105 CYS A O 1
ATOM 822 N N . ASP A 1 106 ? 3.878 -2.219 -6.809 1.00 93.88 106 ASP A N 1
ATOM 823 C CA . ASP A 1 106 ? 5.020 -3.055 -7.255 1.00 93.88 106 ASP A CA 1
ATOM 824 C C . ASP A 1 106 ? 5.265 -2.996 -8.777 1.00 93.88 106 ASP A C 1
ATOM 826 O O . ASP A 1 106 ? 5.982 -3.825 -9.349 1.00 93.88 106 ASP A O 1
ATOM 830 N N . ASP A 1 107 ? 4.692 -1.998 -9.449 1.00 89.50 107 ASP A N 1
ATOM 831 C CA . ASP A 1 107 ? 4.978 -1.676 -10.845 1.00 89.50 107 ASP A CA 1
ATOM 832 C C . ASP A 1 107 ? 6.109 -0.634 -10.929 1.00 89.50 107 ASP A C 1
ATOM 834 O O . ASP A 1 107 ? 6.108 0.357 -10.204 1.00 89.50 107 ASP A O 1
ATOM 838 N N . ALA A 1 108 ? 7.085 -0.866 -11.809 1.00 83.56 108 ALA A N 1
ATOM 839 C CA . ALA A 1 108 ? 8.172 0.081 -12.086 1.00 83.56 108 ALA A CA 1
ATOM 840 C C . ALA A 1 108 ? 7.815 1.048 -13.235 1.00 83.56 108 ALA A C 1
ATOM 842 O O . ALA A 1 108 ? 8.597 1.932 -13.585 1.00 83.56 108 ALA A O 1
ATOM 843 N N . GLY A 1 109 ? 6.630 0.884 -13.837 1.00 78.31 109 GLY A N 1
ATOM 844 C CA . GLY A 1 109 ? 6.205 1.665 -14.992 1.00 78.31 109 GLY A CA 1
ATOM 845 C C . GLY A 1 109 ? 6.994 1.329 -16.268 1.00 78.31 109 GLY A C 1
ATOM 846 O O . GLY A 1 109 ? 7.801 0.396 -16.281 1.00 78.31 109 GLY A O 1
ATOM 847 N N . PRO A 1 110 ? 6.748 2.064 -17.368 1.00 80.06 110 PRO A N 1
ATOM 848 C CA . PRO A 1 110 ? 7.378 1.800 -18.665 1.00 80.06 110 PRO A CA 1
ATOM 849 C C . PRO A 1 110 ? 8.889 2.074 -18.671 1.00 80.06 110 PRO A C 1
ATOM 851 O O . PRO A 1 110 ? 9.626 1.365 -19.350 1.00 80.06 110 PRO A O 1
ATOM 854 N N . ASP A 1 111 ? 9.348 3.041 -17.874 1.00 85.00 111 ASP A N 1
ATOM 855 C CA . ASP A 1 111 ? 10.750 3.481 -17.843 1.00 85.00 111 ASP A CA 1
ATOM 856 C C . ASP A 1 111 ? 11.599 2.738 -16.797 1.00 85.00 111 ASP A C 1
ATOM 858 O O . ASP A 1 111 ? 12.751 3.097 -16.564 1.00 85.00 111 ASP A O 1
ATOM 862 N N . ASN A 1 112 ? 11.043 1.698 -16.159 1.00 84.81 112 ASN A N 1
ATOM 863 C CA . ASN A 1 112 ? 11.693 0.938 -15.087 1.00 84.81 112 ASN A CA 1
ATOM 864 C C . ASN A 1 112 ? 12.237 1.845 -13.960 1.00 84.81 112 ASN A C 1
ATOM 866 O O . ASN A 1 112 ? 13.386 1.716 -13.532 1.00 84.81 112 ASN A O 1
ATOM 870 N N . ALA A 1 113 ? 11.398 2.781 -13.510 1.00 88.19 113 ALA A N 1
ATOM 871 C CA . ALA A 1 113 ? 11.705 3.715 -12.434 1.00 88.19 113 ALA A CA 1
ATOM 872 C C . ALA A 1 113 ? 11.784 3.011 -11.065 1.00 88.19 113 ALA A C 1
ATOM 874 O O . ALA A 1 113 ? 11.401 1.845 -10.918 1.00 88.19 113 ALA A O 1
ATOM 875 N N . ASP A 1 114 ? 12.258 3.731 -10.044 1.00 94.44 114 ASP A N 1
ATOM 876 C CA . ASP A 1 114 ? 12.264 3.228 -8.670 1.00 94.44 114 ASP A CA 1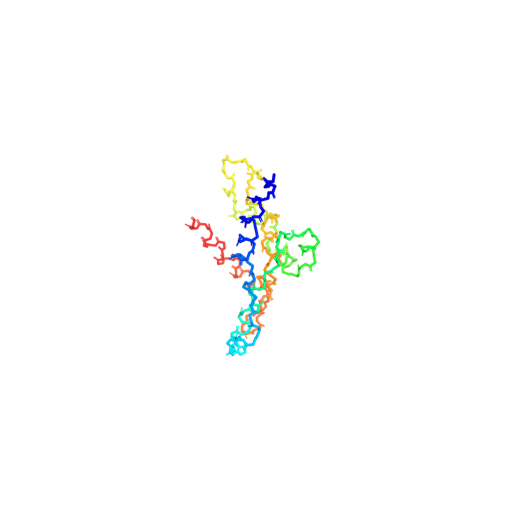
ATOM 877 C C . ASP A 1 114 ? 10.827 2.917 -8.214 1.00 94.44 114 ASP A C 1
ATOM 879 O O . ASP A 1 114 ? 9.948 3.783 -8.190 1.00 94.44 114 ASP A O 1
ATOM 883 N N . LYS A 1 115 ? 10.585 1.657 -7.840 1.00 95.00 115 LYS A N 1
ATOM 884 C CA . LYS A 1 115 ? 9.274 1.184 -7.386 1.00 95.00 115 LYS A CA 1
ATOM 885 C C . LYS A 1 115 ? 8.786 1.904 -6.129 1.00 95.00 115 LYS A C 1
ATOM 887 O O . LYS A 1 115 ? 7.576 1.997 -5.936 1.00 95.00 115 LYS A O 1
ATOM 892 N N . ASP A 1 116 ? 9.681 2.390 -5.272 1.00 96.19 116 ASP A N 1
ATOM 893 C CA . ASP A 1 116 ? 9.303 3.135 -4.073 1.00 96.19 116 ASP A CA 1
ATOM 894 C C . ASP A 1 116 ? 8.784 4.533 -4.441 1.00 96.19 116 ASP A C 1
ATOM 896 O O . ASP A 1 116 ? 7.731 4.947 -3.951 1.00 96.19 116 ASP A O 1
ATOM 900 N N . GLU A 1 117 ? 9.453 5.222 -5.370 1.00 94.69 117 GLU A N 1
ATOM 901 C CA . GLU A 1 117 ? 9.004 6.517 -5.899 1.00 94.69 117 GLU A CA 1
ATOM 902 C C . GLU A 1 117 ? 7.665 6.380 -6.638 1.00 94.69 117 GLU A C 1
ATOM 904 O O . GLU A 1 117 ? 6.725 7.146 -6.404 1.00 94.69 117 GLU A O 1
ATOM 909 N N . VAL A 1 118 ? 7.544 5.361 -7.495 1.00 95.06 118 VAL A N 1
ATOM 910 C CA . VAL A 1 118 ? 6.306 5.088 -8.235 1.00 95.06 118 VAL A CA 1
ATOM 911 C C . VAL A 1 118 ? 5.158 4.751 -7.282 1.00 95.06 118 VAL A C 1
ATOM 913 O O . VAL A 1 118 ? 4.072 5.304 -7.449 1.00 95.06 118 VAL A O 1
ATOM 916 N N . CYS A 1 119 ? 5.391 3.918 -6.262 1.00 96.94 119 CYS A N 1
ATOM 917 C CA . CYS A 1 119 ? 4.383 3.588 -5.251 1.00 96.94 119 CYS A CA 1
ATOM 918 C C . CYS A 1 119 ? 3.939 4.828 -4.459 1.00 96.94 119 CYS A C 1
ATOM 920 O O . CYS A 1 119 ? 2.743 5.0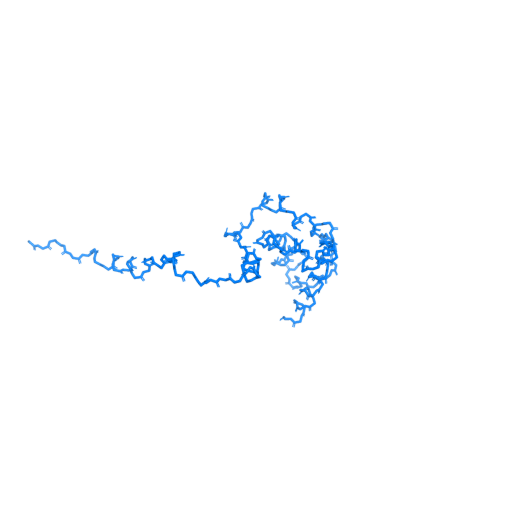16 -4.251 1.00 96.94 119 CYS A O 1
ATOM 922 N N . LEU A 1 120 ? 4.858 5.717 -4.062 1.00 96.00 120 LEU A N 1
ATOM 923 C CA . LEU A 1 120 ? 4.491 6.972 -3.391 1.00 96.00 120 LEU A CA 1
ATOM 924 C C . LEU A 1 120 ? 3.612 7.858 -4.276 1.00 96.00 120 LEU A C 1
ATOM 926 O O . LEU A 1 120 ? 2.619 8.408 -3.797 1.00 96.00 120 LEU A O 1
ATOM 930 N N . ARG A 1 121 ? 3.938 7.976 -5.567 1.00 95.00 121 ARG A N 1
ATOM 931 C CA . ARG A 1 121 ? 3.118 8.722 -6.528 1.00 95.00 121 ARG A CA 1
ATOM 932 C C . ARG A 1 121 ? 1.734 8.094 -6.690 1.00 95.00 121 ARG A C 1
ATOM 934 O O . ARG A 1 121 ? 0.739 8.807 -6.615 1.00 95.00 121 ARG A O 1
ATOM 941 N N . GLU A 1 122 ? 1.671 6.776 -6.860 1.00 95.12 122 GLU A N 1
ATOM 942 C CA . GLU A 1 122 ? 0.423 6.014 -6.976 1.00 95.12 122 GLU A CA 1
ATOM 943 C C . GLU A 1 122 ? -0.474 6.207 -5.742 1.00 95.12 122 GLU A C 1
ATOM 945 O O . GLU A 1 122 ? -1.643 6.573 -5.880 1.00 95.12 122 GLU A O 1
ATOM 950 N N . LEU A 1 123 ? 0.089 6.054 -4.538 1.00 96.81 123 LEU A N 1
ATOM 951 C CA . LEU A 1 123 ? -0.614 6.272 -3.272 1.00 96.81 123 LEU A CA 1
ATOM 952 C C . LEU A 1 123 ? -1.104 7.710 -3.134 1.00 96.81 123 LEU A C 1
ATOM 954 O O . LEU A 1 123 ? -2.258 7.926 -2.779 1.00 96.81 123 LEU A O 1
ATOM 958 N N . THR A 1 124 ? -0.252 8.690 -3.439 1.00 95.81 124 THR A N 1
ATOM 959 C CA . THR A 1 124 ? -0.597 10.113 -3.326 1.00 95.81 124 THR A CA 1
ATOM 960 C C . THR A 1 124 ? -1.754 10.469 -4.254 1.00 95.81 124 THR A C 1
ATOM 962 O O . THR A 1 124 ? -2.716 11.097 -3.817 1.00 95.81 124 THR A O 1
ATOM 965 N N . THR A 1 125 ? -1.703 10.035 -5.517 1.00 95.50 125 THR A N 1
ATOM 966 C CA . THR A 1 125 ? -2.787 10.265 -6.479 1.00 95.50 125 THR A CA 1
ATOM 967 C C . THR A 1 125 ? -4.078 9.587 -6.026 1.00 95.50 125 THR A C 1
ATOM 969 O O . THR A 1 125 ? -5.122 10.232 -5.988 1.00 95.50 125 THR A O 1
ATOM 972 N N . MET A 1 126 ? -4.017 8.313 -5.631 1.00 94.81 126 MET A N 1
ATOM 973 C CA . MET A 1 126 ? -5.192 7.567 -5.174 1.00 94.81 126 MET A CA 1
ATOM 974 C C . MET A 1 126 ? -5.837 8.217 -3.941 1.00 94.81 126 MET A C 1
ATOM 976 O O . MET A 1 126 ? -7.044 8.441 -3.915 1.00 94.81 126 MET A O 1
ATOM 980 N N . PHE A 1 127 ? -5.033 8.561 -2.936 1.00 94.56 127 PHE A N 1
ATOM 981 C CA . PHE A 1 127 ? -5.506 9.192 -1.708 1.00 94.56 127 PHE A CA 1
ATOM 982 C C . PHE A 1 127 ? -6.081 10.590 -1.939 1.00 94.56 127 PHE A C 1
ATOM 984 O O . PHE A 1 127 ? -7.085 10.932 -1.318 1.00 94.56 127 PHE A O 1
ATOM 991 N N . ALA A 1 128 ? -5.505 11.377 -2.852 1.00 93.19 128 ALA A N 1
ATOM 992 C CA . ALA A 1 128 ? -6.053 12.680 -3.221 1.00 93.19 128 ALA A CA 1
ATOM 993 C C . ALA A 1 128 ? -7.460 12.562 -3.829 1.00 93.19 128 ALA A C 1
ATOM 995 O O . ALA A 1 128 ? -8.327 13.374 -3.511 1.00 93.19 128 ALA A O 1
ATOM 996 N N . HIS A 1 129 ? -7.702 11.536 -4.650 1.00 91.94 129 HIS A N 1
ATOM 997 C CA . HIS A 1 129 ? -9.029 11.273 -5.205 1.00 91.94 129 HIS A CA 1
ATOM 998 C C . HIS A 1 129 ? -10.010 10.751 -4.149 1.00 91.94 129 HIS A C 1
ATOM 1000 O O . HIS A 1 129 ? -11.136 11.225 -4.092 1.00 91.94 129 HIS A O 1
ATOM 1006 N N . PHE A 1 130 ? -9.590 9.850 -3.256 1.00 87.75 130 PHE A N 1
ATOM 1007 C CA . PHE A 1 130 ? -10.477 9.291 -2.223 1.00 87.75 130 PHE A CA 1
ATOM 1008 C C . PHE A 1 130 ? -11.057 10.324 -1.251 1.00 87.75 130 PHE A C 1
ATOM 1010 O O . PHE A 1 130 ? -12.080 10.054 -0.642 1.00 87.75 130 PHE A O 1
ATOM 1017 N N . VAL A 1 131 ? -10.406 11.474 -1.066 1.00 83.25 131 VAL A N 1
ATOM 1018 C CA . VAL A 1 131 ? -10.916 12.545 -0.190 1.00 83.25 131 VAL A CA 1
ATOM 1019 C C . VAL A 1 131 ? -11.954 13.428 -0.898 1.00 83.25 131 VAL A C 1
ATOM 1021 O O . VAL A 1 131 ? -12.706 14.134 -0.230 1.00 83.25 131 VAL A O 1
ATOM 1024 N N . GLN A 1 132 ? -11.981 13.426 -2.234 1.00 85.25 132 GLN A N 1
ATOM 1025 C CA . GLN A 1 132 ? -12.935 14.207 -3.030 1.00 85.25 132 GLN A CA 1
ATOM 1026 C C . GLN A 1 132 ? -14.266 13.479 -3.246 1.00 85.25 132 GLN A C 1
ATOM 1028 O O . GLN A 1 132 ? -15.296 14.146 -3.340 1.00 85.25 132 GLN A O 1
ATOM 1033 N N . GLU A 1 133 ? -14.217 12.149 -3.353 1.00 76.56 133 GLU A N 1
ATOM 1034 C CA . GLU A 1 133 ? -15.372 11.255 -3.546 1.00 76.56 133 GLU A CA 1
ATOM 1035 C C . GLU A 1 133 ? -16.142 10.996 -2.239 1.00 76.56 133 GLU A C 1
ATOM 1037 O O . GLU A 1 133 ? -17.393 10.959 -2.290 1.00 76.56 133 GLU A O 1
#

Radius of gyration: 22.42 Å; chains: 1; bounding box: 64×60×47 Å

Sequence (133 aa):
MFTGLLIIPALLLYVAFGQDKCDPTKRPHLSPEAKGMLRRAVRLDGVPTEQDITDAANCQRVKRLVNETAFSSLFPMANMGKGMGQGPYTYHNFLKAVAKWPRFCDDAGPDNADKDEVCLRELTTMFAHFVQE

Secondary structure (DSSP, 8-state):
------SSHHHHHHHHTS-----GGG-----HHHHHHHGGG---SSPPPHHHHHH-HHHHHHHHHS-HHHHHHH-TTTTTTT-TT-SS--HHHHHHHHHH-TTTTT--TTTT--HHHHHHHHHHHHHHHHTT-

Organism: Perkinsus olseni (NCBI:txid32597)

Foldseek 3Di:
DDDDDDPPPVVVVCVVPPDPDPPPVPDPDDDPVRVVVVVQPQFDPDFDDPVLLVPQPQSVLCCVQQNQVNQCVLCVCVCPPQDRVGDCDHPVNVSSVRSRGSCQLVDCPPVNHDSSVVNVVSVVVVSVVVVVD